Protein AF-A0A9W9J2I4-F1 (afdb_monomer)

Foldseek 3Di:
DVVVVVVVVVVVVVVVVVVVVVVVPPDDDDDDPCPVLVVVLVVLVVVLVVVLVVLVVVLVVLVVVLVVLVVCVVVVNDDPVSVVVSVVSVVSNVVSVVVNVVSVVVNVVSVVVVVD

pLDDT: mean 70.04, std 12.86, range [38.19, 87.38]

Solvent-accessible surface area (backbone atoms only — not comparable to full-atom values): 6600 Å² total; per-residue (Å²): 121,71,66,64,54,53,54,51,52,52,52,51,51,50,52,53,49,53,52,56,59,59,64,68,70,74,77,79,92,65,90,66,72,50,46,58,58,49,46,51,50,52,50,52,50,50,49,54,52,51,53,47,47,56,46,49,58,49,46,52,54,50,52,54,50,50,52,53,52,49,55,31,48,76,70,69,64,68,58,73,66,60,53,52,51,50,55,51,52,51,54,51,46,54,52,45,54,52,50,46,57,48,53,52,50,55,51,48,57,52,48,59,77,68,72,118

Sequence (116 aa):
MSMILGTLEVATCFVIWVVVCISSGAAVAIKNKLSQTKKRWIDDKKRLLAESRAIFDRETYLIEHLHRGQDQMIKGVFDADSLSLMNELEKDLDRHRFKIRQNCRELADLLDRHSD

Organism: NCBI:txid2972120

Radius of gyration: 19.21 Å; Cα contacts (8 Å, |Δi|>4): 22; chains: 1; bounding box: 45×16×58 Å

Mean predicted aligned error: 12.89 Å

Nearest PDB structures (foldseek):
  6dkm-assembly2_D  TM=9.320E-01  e=3.355E-01  synthetic construct
  4q4a-assembly1_A  TM=4.858E-01  e=4.374E+00  Thermotoga maritima MSB8
  6v9z-assembly1_B  TM=4.404E-01  e=4.102E+00  A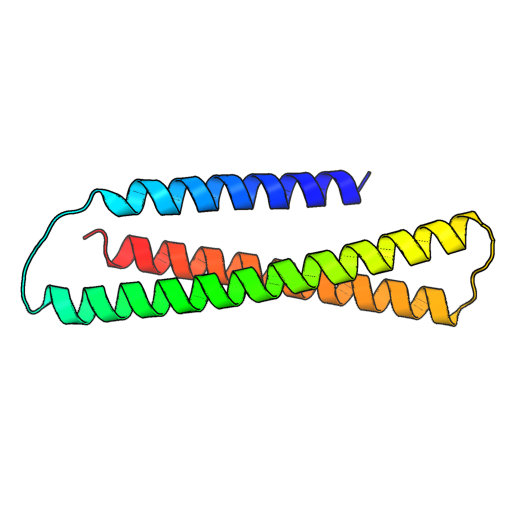cetivibrio thermocellus ATCC 27405
  8i21-assembly1_A  TM=4.425E-01  e=7.794E+00  Saccharomyces cerevisiae S288C

Secondary structure (DSSP, 8-state):
-HHHHHHHHHHHHHHHHHHHHHHTT------SHHHHHHHHHHHHHHHHHHHHHHHHHHHHHHHHHHHHHHHHHHTT---HHHHHHHHHHHHHHHHHHHHHHHHHHHHHHHHHTTT-

Structure (mmCIF, N/CA/C/O backbone):
data_AF-A0A9W9J2I4-F1
#
_entry.id   AF-A0A9W9J2I4-F1
#
loop_
_atom_site.group_PDB
_atom_site.id
_atom_site.type_symbol
_atom_site.label_atom_id
_atom_site.label_alt_id
_atom_site.label_comp_id
_atom_site.label_asym_id
_atom_site.label_entity_id
_atom_site.label_seq_id
_atom_site.pdbx_PDB_ins_code
_atom_site.Cartn_x
_atom_site.Cartn_y
_atom_site.Cartn_z
_atom_site.occupancy
_atom_site.B_iso_or_equiv
_atom_site.auth_seq_id
_atom_site.auth_comp_id
_atom_site.auth_asym_id
_atom_site.auth_atom_id
_atom_site.pdbx_PDB_model_num
ATOM 1 N N . MET A 1 1 ? 2.232 -6.217 22.149 1.00 38.19 1 MET A N 1
ATOM 2 C CA . MET A 1 1 ? 3.512 -6.551 21.475 1.00 38.19 1 MET A CA 1
ATOM 3 C C . MET A 1 1 ? 3.395 -6.694 19.952 1.00 38.19 1 MET A C 1
ATOM 5 O O . MET A 1 1 ? 4.384 -6.423 19.292 1.00 38.19 1 MET A O 1
ATOM 9 N N . SER A 1 2 ? 2.228 -7.026 19.377 1.00 47.41 2 SER A N 1
ATOM 10 C CA . SER A 1 2 ? 2.071 -7.215 17.916 1.00 47.41 2 SER A CA 1
ATOM 11 C C . SER A 1 2 ? 2.250 -5.933 17.067 1.00 47.41 2 SER A C 1
ATOM 13 O O . SER A 1 2 ? 2.888 -5.958 16.020 1.00 47.41 2 SER A O 1
ATOM 15 N N . MET A 1 3 ? 1.777 -4.772 17.541 1.00 43.16 3 MET A N 1
ATOM 16 C CA . MET A 1 3 ? 1.821 -3.517 16.760 1.00 43.16 3 MET A CA 1
ATOM 17 C C . MET A 1 3 ? 3.228 -2.917 16.591 1.00 43.16 3 MET A C 1
ATOM 19 O O . MET A 1 3 ? 3.500 -2.303 15.564 1.00 43.16 3 MET A O 1
ATOM 23 N N . ILE A 1 4 ? 4.131 -3.128 17.558 1.00 43.19 4 ILE A N 1
ATOM 24 C CA . ILE A 1 4 ? 5.517 -2.620 17.509 1.00 43.19 4 ILE A CA 1
ATOM 25 C C . ILE A 1 4 ? 6.330 -3.358 16.434 1.00 43.19 4 ILE A C 1
ATOM 27 O O . ILE A 1 4 ? 7.189 -2.764 15.789 1.00 43.19 4 ILE A O 1
ATOM 31 N N . LEU A 1 5 ? 6.031 -4.640 16.197 1.00 44.22 5 LEU A N 1
ATOM 32 C CA . LEU A 1 5 ? 6.632 -5.386 15.090 1.00 44.22 5 LEU A CA 1
ATOM 33 C C . LEU A 1 5 ? 6.181 -4.825 13.733 1.00 44.22 5 LEU A C 1
ATOM 35 O O . LEU A 1 5 ? 6.999 -4.669 12.832 1.00 44.22 5 LEU A O 1
ATOM 39 N N . GLY A 1 6 ? 4.898 -4.467 13.610 1.00 48.06 6 GLY A N 1
ATOM 40 C CA . GL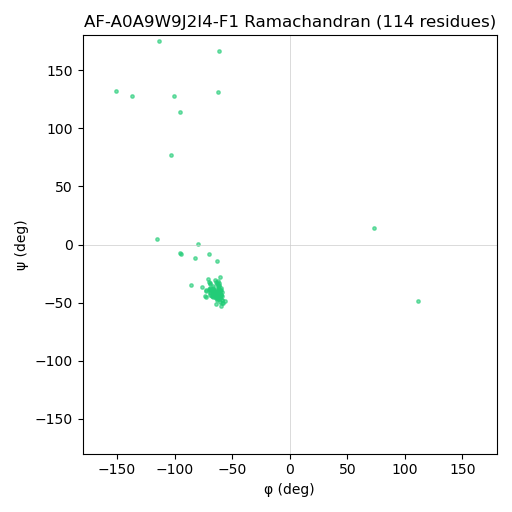Y A 1 6 ? 4.341 -3.910 12.376 1.00 48.06 6 GLY A CA 1
ATOM 41 C C . GLY A 1 6 ? 4.920 -2.542 12.007 1.00 48.06 6 GLY A C 1
ATOM 42 O O . GLY A 1 6 ? 5.201 -2.293 10.838 1.00 48.06 6 GLY A O 1
ATOM 43 N N . THR A 1 7 ? 5.157 -1.661 12.983 1.00 52.06 7 THR A N 1
ATOM 44 C CA . THR A 1 7 ? 5.817 -0.368 12.730 1.00 52.06 7 THR A CA 1
ATOM 45 C C . THR A 1 7 ? 7.295 -0.528 12.370 1.00 52.06 7 THR A C 1
ATOM 47 O O . THR A 1 7 ? 7.802 0.221 11.534 1.00 52.06 7 THR A O 1
ATOM 50 N N . LEU A 1 8 ? 7.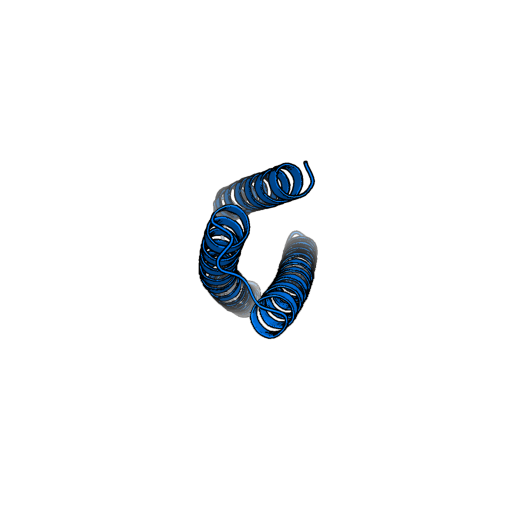978 -1.532 12.930 1.00 49.38 8 LEU A N 1
ATOM 51 C CA . LEU A 1 8 ? 9.370 -1.846 12.602 1.00 49.38 8 LEU A CA 1
ATOM 52 C C . LEU A 1 8 ? 9.524 -2.416 11.178 1.00 49.38 8 LEU A C 1
ATOM 54 O O . LEU A 1 8 ? 10.474 -2.064 10.475 1.00 49.38 8 LEU A O 1
ATOM 58 N N . GLU A 1 9 ? 8.577 -3.244 10.725 1.00 54.38 9 GLU A N 1
ATOM 59 C CA . GLU A 1 9 ? 8.521 -3.757 9.344 1.00 54.38 9 GLU A CA 1
ATOM 60 C C . GLU A 1 9 ? 8.268 -2.647 8.316 1.00 54.38 9 GLU A C 1
ATOM 62 O O . GLU A 1 9 ? 8.900 -2.613 7.258 1.00 54.38 9 GLU A O 1
ATOM 67 N N . VAL A 1 10 ? 7.377 -1.701 8.623 1.00 54.94 10 VAL A N 1
ATOM 68 C CA . VAL A 1 10 ? 7.109 -0.553 7.742 1.00 54.94 10 VAL A CA 1
ATOM 69 C C . VAL A 1 10 ? 8.335 0.357 7.655 1.00 54.94 10 VAL A C 1
ATOM 71 O O . VAL A 1 10 ? 8.720 0.765 6.559 1.00 54.94 10 VAL A O 1
ATOM 74 N N . ALA A 1 11 ? 9.006 0.615 8.782 1.00 56.22 11 ALA A N 1
ATOM 75 C CA . ALA A 1 11 ? 10.239 1.397 8.810 1.00 56.22 11 ALA A CA 1
ATOM 76 C C . ALA A 1 11 ? 11.368 0.730 8.007 1.00 56.22 11 ALA A C 1
ATOM 78 O O . ALA A 1 11 ? 12.071 1.398 7.249 1.00 56.22 11 ALA A O 1
ATOM 79 N N . THR A 1 12 ? 11.520 -0.592 8.108 1.00 59.62 12 THR A N 1
ATOM 80 C CA . THR A 1 12 ? 12.524 -1.334 7.327 1.00 59.62 12 THR A CA 1
ATOM 81 C C . THR A 1 12 ? 12.183 -1.376 5.839 1.00 59.62 12 THR A C 1
ATOM 83 O O . THR A 1 12 ? 13.072 -1.154 5.016 1.00 59.62 12 THR A O 1
ATOM 86 N N . CYS A 1 13 ? 10.910 -1.537 5.466 1.00 59.62 13 CYS A N 1
ATOM 87 C CA . CYS A 1 13 ? 10.477 -1.407 4.071 1.00 59.62 13 CYS A CA 1
ATOM 88 C C . CYS A 1 13 ? 10.739 0.000 3.515 1.00 59.62 13 CYS A C 1
ATOM 90 O O . CYS A 1 13 ? 11.181 0.132 2.375 1.00 59.62 13 CYS A O 1
ATOM 92 N N . PHE A 1 14 ? 10.529 1.047 4.317 1.00 58.88 14 PHE A N 1
ATOM 93 C CA . PHE A 1 14 ? 10.797 2.432 3.927 1.00 58.88 14 PHE A CA 1
ATOM 94 C C . PHE A 1 14 ? 12.295 2.698 3.714 1.00 58.88 14 PHE A C 1
ATOM 96 O O . PHE A 1 14 ? 12.685 3.348 2.746 1.00 58.88 14 PHE A O 1
ATOM 103 N N . VAL A 1 15 ? 13.161 2.142 4.565 1.00 62.84 15 VAL A N 1
ATOM 104 C CA . VAL A 1 15 ? 14.620 2.236 4.394 1.00 62.84 15 VAL A CA 1
ATOM 105 C C . VAL A 1 15 ? 15.073 1.509 3.125 1.00 62.84 15 VAL A C 1
ATOM 107 O O . VAL A 1 15 ? 15.832 2.072 2.338 1.00 62.84 15 VAL A O 1
ATOM 110 N N . ILE A 1 16 ? 14.556 0.302 2.870 1.00 61.56 16 ILE A N 1
ATOM 111 C CA . ILE A 1 16 ? 14.833 -0.443 1.631 1.00 61.56 16 ILE A CA 1
ATOM 112 C C . ILE A 1 16 ? 14.362 0.362 0.408 1.00 61.56 16 ILE A C 1
ATOM 114 O O . ILE A 1 16 ? 15.077 0.463 -0.588 1.00 61.56 16 ILE A O 1
ATOM 118 N N . TRP A 1 17 ? 13.206 1.019 0.504 1.00 61.72 17 TRP A N 1
ATOM 119 C CA . TRP A 1 17 ? 12.650 1.879 -0.540 1.00 61.72 17 TRP A CA 1
ATOM 120 C C . TRP A 1 17 ? 13.539 3.091 -0.860 1.00 61.72 17 TRP A C 1
ATOM 122 O O . TRP A 1 17 ? 13.798 3.373 -2.033 1.00 61.72 17 TRP A O 1
ATOM 132 N N . VAL A 1 18 ? 14.074 3.769 0.160 1.00 59.88 18 VAL A N 1
ATOM 133 C CA . VAL A 1 18 ? 15.016 4.891 -0.009 1.00 59.88 18 VAL A CA 1
ATOM 134 C C . VAL A 1 18 ? 16.319 4.419 -0.664 1.00 59.88 18 VAL A C 1
ATOM 136 O O . VAL A 1 18 ? 16.801 5.051 -1.606 1.00 59.88 18 VAL A O 1
ATOM 139 N N . VAL A 1 19 ? 16.858 3.277 -0.231 1.00 62.44 19 VAL A N 1
ATOM 140 C CA . VAL A 1 19 ? 18.103 2.708 -0.776 1.00 62.44 19 VAL A CA 1
ATOM 141 C C . VAL A 1 19 ? 17.949 2.311 -2.250 1.00 62.44 19 VAL A C 1
ATOM 143 O O . VAL A 1 19 ? 18.824 2.618 -3.065 1.00 62.44 19 VAL A O 1
ATOM 146 N N . VAL A 1 20 ? 16.820 1.708 -2.634 1.00 57.97 20 VAL A N 1
ATOM 147 C CA . VAL A 1 20 ? 16.507 1.364 -4.036 1.00 57.97 20 VAL A CA 1
ATOM 148 C C . VAL A 1 20 ? 16.312 2.620 -4.898 1.00 57.97 20 VAL A C 1
ATOM 150 O O . VAL A 1 20 ? 16.720 2.663 -6.061 1.00 57.97 20 VAL A O 1
ATOM 153 N N . CYS A 1 21 ? 15.733 3.687 -4.339 1.00 55.81 21 CYS A N 1
ATOM 154 C CA . CYS A 1 21 ? 15.578 4.955 -5.054 1.00 55.81 21 CYS A CA 1
ATOM 155 C C . CYS A 1 21 ? 16.921 5.638 -5.353 1.00 55.81 21 CYS A C 1
ATOM 157 O O . CYS A 1 21 ? 17.094 6.154 -6.459 1.00 55.81 21 CYS A O 1
ATOM 159 N N . ILE A 1 22 ? 17.860 5.619 -4.401 1.00 54.50 22 ILE A N 1
ATOM 160 C CA . ILE A 1 22 ? 19.171 6.279 -4.523 1.00 54.50 22 ILE A CA 1
ATOM 161 C C . ILE A 1 22 ? 20.101 5.508 -5.473 1.00 54.50 22 ILE A C 1
ATOM 163 O O . ILE A 1 22 ? 20.728 6.107 -6.346 1.00 54.50 22 ILE A O 1
ATOM 167 N N . SER A 1 23 ? 20.156 4.180 -5.358 1.00 54.97 23 SER A N 1
ATOM 168 C CA . SER A 1 23 ? 21.027 3.326 -6.188 1.00 54.97 23 SER A CA 1
ATOM 169 C C . SER A 1 23 ? 20.656 3.344 -7.680 1.00 54.97 23 SER A 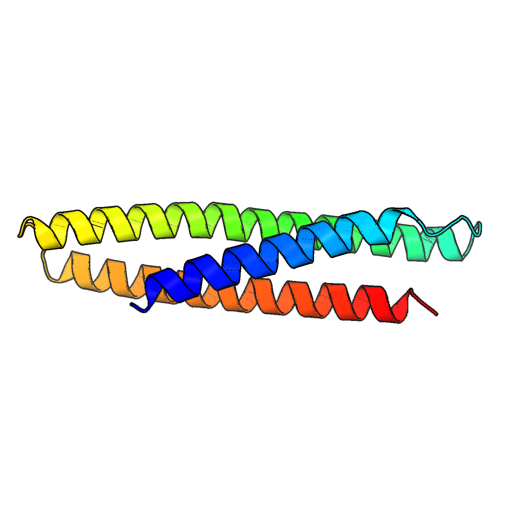C 1
ATOM 171 O O . SER A 1 23 ? 21.526 3.297 -8.548 1.00 54.97 23 SER A O 1
ATOM 173 N N . SER A 1 24 ? 19.373 3.531 -7.999 1.00 52.84 24 SER A N 1
ATOM 174 C CA . SER A 1 24 ? 18.850 3.623 -9.369 1.00 52.84 24 SER A CA 1
ATOM 175 C C . SER A 1 24 ? 19.239 4.914 -10.125 1.00 52.84 24 SER A C 1
ATOM 177 O O . SER A 1 24 ? 18.956 5.010 -11.322 1.00 52.84 24 SER A O 1
ATOM 179 N N . GLY A 1 25 ? 19.856 5.907 -9.471 1.00 48.56 25 GLY A N 1
ATOM 180 C CA . GLY A 1 25 ? 20.265 7.177 -10.090 1.00 48.56 25 GLY A CA 1
ATOM 181 C C . GLY A 1 25 ? 21.597 7.139 -10.854 1.00 48.56 25 GLY A C 1
ATOM 182 O O . GLY A 1 25 ? 21.893 8.081 -11.586 1.00 48.56 25 GLY A O 1
ATOM 183 N N . ALA A 1 26 ? 22.393 6.073 -10.715 1.00 46.16 26 ALA A N 1
ATOM 184 C CA . ALA A 1 26 ? 23.771 6.029 -11.219 1.00 46.16 26 ALA A CA 1
ATOM 185 C C . ALA A 1 26 ? 23.951 5.407 -12.624 1.00 46.16 26 ALA A C 1
ATOM 187 O O . ALA A 1 26 ? 25.041 5.495 -13.187 1.00 46.16 26 ALA A O 1
ATOM 188 N N . ALA A 1 27 ? 22.923 4.801 -13.229 1.00 46.50 27 ALA A N 1
ATOM 189 C CA . ALA A 1 27 ? 23.095 4.049 -14.477 1.00 46.50 27 ALA A CA 1
ATOM 190 C C . ALA A 1 27 ? 22.776 4.866 -15.752 1.00 46.50 27 ALA A C 1
ATOM 192 O O . ALA A 1 27 ? 21.648 5.284 -16.039 1.00 46.50 27 ALA A O 1
ATOM 193 N N . VAL A 1 28 ? 23.860 5.065 -16.498 1.00 48.31 28 VAL A N 1
ATOM 194 C CA . VAL A 1 28 ? 24.143 5.907 -17.665 1.00 48.31 28 VAL A CA 1
ATOM 195 C C . VAL A 1 28 ? 23.313 5.604 -18.930 1.00 48.31 28 VAL A C 1
ATOM 197 O O . VAL A 1 28 ? 22.578 4.630 -19.055 1.00 48.31 28 VAL A O 1
ATOM 200 N N . ALA A 1 29 ? 23.398 6.551 -19.865 1.00 48.28 29 ALA A N 1
ATOM 201 C CA . ALA A 1 29 ? 22.767 6.643 -21.172 1.00 48.28 29 ALA A CA 1
ATOM 202 C C . ALA A 1 29 ? 23.144 5.543 -22.187 1.00 48.28 29 ALA A C 1
ATOM 204 O O . ALA A 1 29 ? 24.314 5.377 -22.508 1.00 48.28 29 ALA A O 1
ATOM 205 N N . ILE A 1 30 ? 22.134 4.940 -22.831 1.00 48.62 30 ILE A N 1
ATOM 206 C CA . ILE A 1 30 ? 22.226 4.335 -24.175 1.00 48.62 30 ILE A CA 1
ATOM 207 C C . ILE A 1 30 ? 20.954 4.755 -24.938 1.00 48.62 30 ILE A C 1
ATOM 209 O O . ILE A 1 30 ? 19.852 4.695 -24.398 1.00 48.62 30 ILE A O 1
ATOM 213 N N . LYS A 1 31 ? 21.085 5.321 -26.145 1.00 50.09 31 LYS A N 1
ATOM 214 C CA . LYS A 1 31 ? 20.030 6.103 -26.827 1.00 50.09 31 LYS A CA 1
ATOM 215 C C . LYS A 1 31 ? 19.285 5.279 -27.895 1.00 50.09 31 LYS A C 1
ATOM 217 O O . LYS A 1 31 ? 19.898 4.737 -28.803 1.00 50.09 31 LYS A O 1
ATOM 222 N N . ASN A 1 32 ? 17.951 5.281 -27.796 1.00 52.00 32 ASN A N 1
ATOM 223 C CA . ASN A 1 32 ? 16.917 5.080 -28.837 1.00 52.00 32 ASN A CA 1
ATOM 224 C C . ASN A 1 32 ? 16.049 3.806 -28.809 1.00 52.00 32 ASN A C 1
ATOM 226 O O . ASN A 1 32 ? 14.835 3.966 -28.831 1.00 52.00 32 ASN A O 1
ATOM 230 N N . LYS A 1 33 ? 16.567 2.576 -28.672 1.00 47.81 33 LYS A N 1
ATOM 231 C CA . LYS A 1 33 ? 15.700 1.413 -28.319 1.00 47.81 33 LYS A CA 1
ATOM 232 C C . LYS A 1 33 ? 15.521 1.284 -26.808 1.00 47.81 33 LYS A C 1
ATOM 234 O O . LYS A 1 33 ? 14.428 1.014 -26.320 1.00 47.81 33 LYS A O 1
ATOM 239 N N . LEU A 1 34 ? 16.580 1.625 -26.075 1.00 55.34 34 LEU A N 1
ATOM 240 C CA . LEU A 1 34 ? 16.546 1.795 -24.630 1.00 55.34 34 LEU A CA 1
ATOM 241 C C . LEU A 1 34 ? 15.572 2.906 -24.212 1.00 55.34 34 LEU A C 1
ATOM 243 O O . LEU A 1 34 ? 15.039 2.840 -23.121 1.00 55.34 34 LEU A O 1
ATOM 247 N N . SER A 1 35 ? 15.314 3.932 -25.038 1.00 62.16 35 SER A N 1
ATOM 248 C CA . SER A 1 35 ? 14.532 5.098 -24.596 1.00 62.16 35 SER A CA 1
ATOM 249 C C . SER A 1 35 ? 13.052 4.781 -24.374 1.00 62.16 35 SER A C 1
ATOM 251 O O . SER A 1 35 ? 12.490 5.276 -23.404 1.00 62.16 35 SER A O 1
ATOM 253 N N . GLN A 1 36 ? 12.424 3.945 -25.211 1.00 67.94 36 GLN A N 1
ATOM 254 C CA . GLN A 1 36 ? 11.026 3.541 -25.019 1.00 67.94 36 GLN A CA 1
ATOM 255 C C . GLN A 1 36 ? 10.876 2.562 -23.856 1.00 67.94 36 GLN A C 1
ATOM 257 O O . GLN A 1 36 ? 10.014 2.769 -23.006 1.00 67.94 36 GLN A O 1
ATOM 262 N N . THR A 1 37 ? 11.743 1.551 -23.770 1.00 67.00 37 THR A N 1
ATOM 263 C CA . THR A 1 37 ? 11.739 0.591 -22.656 1.00 67.00 37 THR A CA 1
ATOM 264 C C . THR A 1 37 ? 12.071 1.278 -21.329 1.00 67.00 37 THR A C 1
A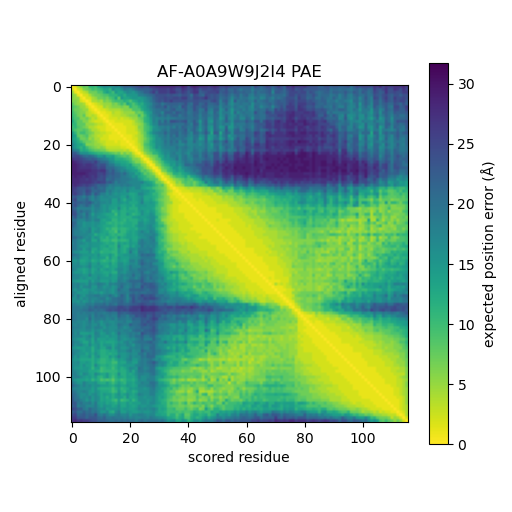TOM 266 O O . THR A 1 37 ? 11.368 1.077 -20.346 1.00 67.00 37 THR A O 1
ATOM 269 N N . LYS A 1 38 ? 13.051 2.191 -21.311 1.00 70.94 38 LYS A N 1
ATOM 270 C CA . LYS A 1 38 ? 13.395 3.023 -20.147 1.00 70.94 38 LYS A CA 1
ATOM 271 C C . LYS A 1 38 ? 12.277 3.993 -19.787 1.00 70.94 38 LYS A C 1
ATOM 273 O O . LYS A 1 38 ? 12.017 4.189 -18.608 1.00 70.94 38 LYS A O 1
ATOM 278 N N . LYS A 1 39 ? 11.602 4.598 -20.771 1.00 80.69 39 LYS A N 1
ATOM 279 C CA . LYS A 1 39 ? 10.444 5.464 -20.513 1.00 80.69 39 LYS A CA 1
ATOM 280 C C . LYS A 1 39 ? 9.309 4.666 -19.877 1.00 80.69 39 LYS A C 1
ATOM 282 O O . LYS A 1 39 ? 8.811 5.079 -18.840 1.00 80.69 39 LYS A O 1
ATOM 287 N N . ARG A 1 40 ? 8.975 3.500 -20.438 1.00 80.00 40 ARG A N 1
ATOM 288 C CA . ARG A 1 40 ? 7.967 2.594 -19.878 1.00 80.00 40 ARG A CA 1
ATOM 289 C C . ARG A 1 40 ? 8.331 2.157 -18.460 1.00 80.00 40 ARG A C 1
ATOM 291 O O . ARG A 1 40 ? 7.488 2.243 -17.582 1.00 80.00 40 ARG A O 1
ATOM 298 N N . TRP A 1 41 ? 9.590 1.800 -18.217 1.00 77.56 41 TRP A N 1
ATOM 299 C CA . TRP A 1 41 ? 10.085 1.480 -16.879 1.00 77.56 41 TRP A CA 1
ATOM 300 C C . TRP A 1 41 ? 9.953 2.656 -15.900 1.00 77.56 41 TRP A C 1
ATOM 302 O O . TRP A 1 41 ? 9.484 2.469 -14.782 1.00 77.56 41 TRP A O 1
ATOM 312 N N . ILE A 1 42 ? 10.310 3.880 -16.308 1.00 82.19 42 ILE A N 1
ATOM 313 C CA . ILE A 1 42 ? 10.133 5.083 -15.477 1.00 82.19 42 ILE A CA 1
ATOM 314 C C . ILE A 1 42 ? 8.650 5.325 -15.179 1.00 82.19 42 ILE A C 1
ATOM 316 O O . ILE A 1 42 ? 8.314 5.681 -14.050 1.00 82.19 42 ILE A O 1
ATOM 320 N N . ASP A 1 43 ? 7.773 5.152 -16.165 1.00 85.50 43 ASP A N 1
ATOM 321 C CA . ASP A 1 43 ? 6.335 5.373 -16.015 1.00 85.50 43 ASP A CA 1
ATOM 322 C C . ASP A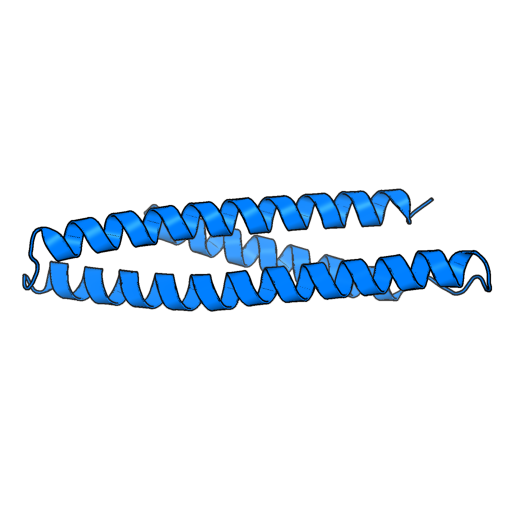 1 43 ? 5.696 4.302 -15.110 1.00 85.50 43 ASP A C 1
ATOM 324 O O . ASP A 1 43 ? 4.953 4.650 -14.191 1.00 85.50 43 ASP A O 1
ATOM 328 N N . ASP A 1 44 ? 6.057 3.025 -15.277 1.00 79.25 44 ASP A N 1
ATOM 329 C CA . ASP A 1 44 ? 5.625 1.924 -14.406 1.00 79.25 44 ASP A CA 1
ATOM 330 C C . ASP A 1 44 ? 6.161 2.102 -12.977 1.00 79.25 44 ASP A C 1
ATOM 332 O O . ASP A 1 44 ? 5.406 1.967 -12.013 1.00 79.25 44 ASP A O 1
ATOM 336 N N . LYS A 1 45 ? 7.428 2.516 -12.819 1.00 76.56 45 LYS A N 1
ATOM 337 C CA . LYS A 1 45 ? 8.009 2.879 -11.518 1.00 76.56 45 LYS A CA 1
ATOM 338 C C . LYS A 1 45 ? 7.220 4.016 -10.873 1.00 76.56 45 LYS A C 1
ATOM 340 O O . LYS A 1 45 ? 6.822 3.897 -9.721 1.00 76.56 45 LYS A O 1
ATOM 345 N N . LYS A 1 46 ? 6.953 5.109 -11.593 1.00 81.38 46 LYS A N 1
ATOM 346 C CA . LYS A 1 46 ? 6.162 6.238 -11.071 1.00 81.38 46 LYS A CA 1
ATOM 347 C C . LYS A 1 46 ? 4.759 5.807 -10.654 1.00 81.38 46 LYS A C 1
ATOM 349 O O . LYS A 1 46 ? 4.312 6.223 -9.588 1.00 81.38 46 LYS A O 1
ATOM 354 N N . ARG A 1 47 ? 4.091 4.974 -11.459 1.00 87.38 47 ARG A N 1
ATOM 355 C CA . ARG A 1 47 ? 2.763 4.436 -11.141 1.00 87.38 47 ARG A CA 1
ATOM 356 C C . ARG A 1 47 ? 2.801 3.629 -9.846 1.00 87.38 47 ARG A C 1
ATOM 358 O O . ARG A 1 47 ? 2.055 3.942 -8.928 1.00 87.38 47 ARG A O 1
ATOM 365 N N . LEU A 1 48 ? 3.714 2.664 -9.742 1.00 74.94 48 LEU A N 1
ATOM 366 C CA . LEU A 1 48 ? 3.853 1.817 -8.555 1.00 74.94 48 LEU A CA 1
ATOM 367 C C . LEU A 1 48 ? 4.230 2.629 -7.308 1.00 74.94 48 LEU A C 1
ATOM 369 O O . LEU A 1 48 ? 3.733 2.347 -6.222 1.00 74.94 48 LEU A O 1
ATOM 373 N N . LEU A 1 49 ? 5.051 3.677 -7.446 1.00 76.75 49 LEU A N 1
ATOM 374 C CA . LEU A 1 49 ? 5.358 4.590 -6.340 1.00 76.75 49 LEU A CA 1
ATOM 375 C C . LEU A 1 49 ? 4.132 5.400 -5.903 1.00 76.75 49 LEU A C 1
ATOM 377 O O . LEU A 1 49 ? 3.916 5.567 -4.705 1.00 76.75 49 LEU A O 1
ATOM 381 N N . ALA A 1 50 ? 3.329 5.890 -6.849 1.00 81.31 50 ALA A N 1
ATOM 382 C CA . ALA A 1 50 ? 2.102 6.620 -6.546 1.00 81.31 50 ALA A CA 1
ATOM 383 C C . ALA A 1 50 ? 1.051 5.718 -5.881 1.00 81.31 50 ALA A C 1
ATOM 385 O O . ALA A 1 50 ? 0.453 6.118 -4.885 1.00 81.31 50 ALA A O 1
ATOM 386 N N . GLU A 1 51 ? 0.874 4.492 -6.382 1.00 79.81 51 GLU A N 1
ATOM 387 C CA . GLU A 1 51 ? -0.006 3.486 -5.781 1.00 79.81 51 GLU A CA 1
ATOM 388 C C . GLU A 1 51 ? 0.437 3.145 -4.355 1.00 79.81 51 GLU A C 1
ATOM 390 O O . GLU A 1 51 ? -0.368 3.217 -3.430 1.00 79.81 51 GLU A O 1
ATOM 395 N N . SER A 1 52 ? 1.723 2.847 -4.150 1.00 72.81 52 SER A N 1
ATOM 396 C CA . SER A 1 52 ? 2.254 2.543 -2.819 1.00 72.81 52 SER A CA 1
ATOM 397 C C . SER A 1 52 ? 2.102 3.724 -1.861 1.00 72.81 52 SER A C 1
ATOM 399 O O . SER A 1 52 ? 1.712 3.526 -0.715 1.00 72.81 52 SER A O 1
ATOM 401 N N . ARG A 1 53 ? 2.336 4.961 -2.321 1.00 80.56 53 ARG A N 1
ATOM 402 C CA . ARG A 1 53 ? 2.119 6.162 -1.502 1.00 80.56 53 ARG A CA 1
ATOM 403 C C . ARG A 1 53 ? 0.657 6.319 -1.091 1.00 80.56 53 ARG A C 1
ATOM 405 O O . ARG A 1 53 ? 0.391 6.541 0.082 1.00 80.56 53 ARG A O 1
ATOM 412 N N . ALA A 1 54 ? -0.278 6.152 -2.024 1.00 81.56 54 ALA A N 1
ATOM 413 C CA . ALA A 1 54 ? -1.703 6.227 -1.716 1.00 81.56 54 ALA A CA 1
ATOM 414 C C . ALA A 1 54 ? -2.129 5.155 -0.698 1.00 81.56 54 ALA A C 1
ATOM 416 O O . ALA A 1 54 ? -2.973 5.420 0.157 1.00 81.56 54 ALA A O 1
ATOM 417 N N . ILE A 1 55 ? -1.530 3.959 -0.759 1.00 77.19 55 ILE A N 1
ATOM 418 C CA . ILE A 1 55 ? -1.766 2.906 0.235 1.00 77.19 55 ILE A CA 1
ATOM 419 C C . ILE A 1 55 ? -1.202 3.317 1.603 1.00 77.19 55 ILE A C 1
ATOM 421 O O . ILE A 1 55 ? -1.914 3.182 2.593 1.00 77.19 55 ILE A O 1
ATOM 425 N N . PHE A 1 56 ? 0.009 3.879 1.673 1.00 75.38 56 PHE A N 1
ATOM 426 C CA . PHE A 1 56 ? 0.593 4.360 2.935 1.00 75.38 56 PHE A CA 1
ATOM 427 C C . PHE A 1 56 ? -0.205 5.499 3.577 1.00 75.38 56 PHE A C 1
ATOM 429 O O . PHE A 1 56 ? -0.431 5.488 4.788 1.00 75.38 56 PHE A O 1
ATOM 436 N N . ASP A 1 57 ? -0.665 6.463 2.780 1.00 80.69 57 ASP A N 1
ATOM 437 C CA . ASP A 1 57 ? -1.506 7.558 3.273 1.00 80.69 57 ASP A CA 1
ATOM 438 C C . ASP A 1 57 ? -2.805 6.991 3.884 1.00 80.69 57 ASP A C 1
ATOM 440 O O . ASP A 1 57 ? -3.258 7.422 4.948 1.00 80.69 57 ASP A O 1
ATOM 444 N N . ARG A 1 58 ? -3.368 5.948 3.259 1.00 78.12 58 ARG A N 1
ATOM 445 C CA . ARG A 1 58 ? -4.570 5.259 3.743 1.00 78.12 58 ARG A CA 1
ATOM 446 C C . ARG A 1 58 ? -4.304 4.402 4.982 1.00 78.12 58 ARG A C 1
ATOM 448 O O . ARG A 1 58 ? -5.118 4.422 5.898 1.00 78.12 58 ARG A O 1
ATOM 455 N N . GLU A 1 59 ? -3.179 3.690 5.052 1.00 76.00 59 GLU A N 1
ATOM 456 C CA . GLU A 1 59 ? -2.759 2.964 6.260 1.00 76.00 59 GLU A CA 1
ATOM 457 C C . GLU A 1 59 ? -2.569 3.911 7.444 1.00 76.00 59 GLU A C 1
ATOM 459 O O . GLU A 1 59 ? -3.027 3.603 8.539 1.00 76.00 59 GLU A O 1
ATOM 464 N N . THR A 1 60 ? -1.966 5.081 7.225 1.00 80.31 60 THR A N 1
ATOM 465 C CA . THR A 1 60 ? -1.765 6.089 8.278 1.00 80.31 60 THR A CA 1
ATOM 466 C C . THR A 1 60 ? -3.103 6.516 8.881 1.00 80.31 60 THR A C 1
ATOM 468 O O . THR A 1 60 ? -3.276 6.479 10.099 1.00 80.31 60 THR A O 1
ATOM 471 N N . TYR A 1 61 ? -4.086 6.820 8.029 1.00 80.56 61 TYR 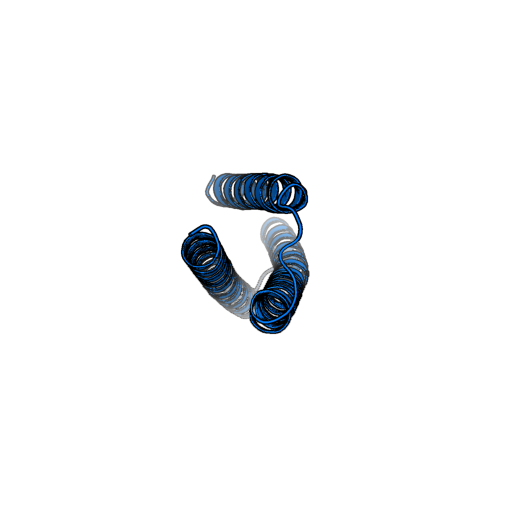A N 1
ATOM 472 C CA . TYR A 1 61 ? -5.442 7.153 8.466 1.00 80.56 61 TYR A CA 1
ATOM 473 C C . TYR A 1 61 ? -6.112 6.013 9.257 1.00 80.56 61 TYR A C 1
ATOM 475 O O . TYR A 1 61 ? -6.720 6.255 10.302 1.00 80.56 61 TYR A O 1
ATOM 483 N N . LEU A 1 62 ? -5.978 4.764 8.795 1.00 74.94 62 LEU A N 1
ATOM 484 C CA . LEU A 1 62 ? -6.547 3.591 9.471 1.00 74.94 62 LEU A CA 1
ATOM 485 C C . LEU A 1 62 ? -5.892 3.343 10.840 1.00 74.94 62 LEU A C 1
ATOM 487 O O . LEU A 1 62 ? -6.595 3.061 11.810 1.00 74.94 62 LEU A O 1
ATOM 491 N N . ILE A 1 63 ? -4.569 3.501 10.945 1.00 77.44 63 ILE A N 1
ATOM 492 C CA . ILE A 1 63 ? -3.822 3.367 12.206 1.00 77.44 63 ILE A CA 1
ATOM 493 C C . ILE A 1 63 ? -4.272 4.429 13.215 1.00 77.44 63 ILE A C 1
ATOM 495 O O . ILE A 1 63 ? -4.510 4.108 14.379 1.00 77.44 63 ILE A O 1
ATOM 499 N N . GLU A 1 64 ? -4.435 5.683 12.788 1.00 82.38 64 GLU A N 1
ATOM 500 C CA . GLU A 1 64 ? -4.943 6.747 13.661 1.00 82.38 64 GLU A CA 1
ATOM 501 C C . GLU A 1 64 ? -6.364 6.469 14.165 1.00 82.38 64 GLU A C 1
ATOM 503 O O . GLU A 1 64 ? -6.692 6.798 15.308 1.00 82.38 64 GLU A O 1
ATOM 508 N N . HIS A 1 65 ? -7.219 5.886 13.322 1.00 78.25 65 HIS A N 1
ATOM 509 C CA . HIS A 1 65 ? -8.572 5.495 13.712 1.00 78.25 65 HIS A CA 1
ATOM 510 C C . HIS A 1 65 ? -8.572 4.326 14.701 1.00 78.25 65 HIS A C 1
ATOM 512 O O . HIS A 1 65 ? -9.304 4.374 15.690 1.00 78.25 65 HIS A O 1
ATOM 518 N N . LEU A 1 66 ? -7.720 3.320 14.488 1.00 79.62 66 LEU A N 1
ATOM 519 C CA . LEU A 1 66 ? -7.554 2.200 15.415 1.00 79.62 66 LEU A CA 1
ATOM 520 C C . LEU A 1 66 ? -7.030 2.662 16.777 1.00 79.62 66 LEU A C 1
ATOM 522 O O . LEU A 1 66 ? -7.596 2.272 17.794 1.00 79.62 66 LEU A O 1
ATOM 526 N N . HIS A 1 67 ? -6.019 3.537 16.816 1.00 79.56 67 HIS A N 1
ATOM 527 C CA . HIS A 1 67 ? -5.534 4.107 18.078 1.00 79.56 67 HIS A CA 1
ATOM 528 C C . HIS A 1 67 ? -6.629 4.886 18.813 1.00 79.56 67 HIS A C 1
ATOM 530 O O . HIS A 1 67 ? -6.798 4.716 20.018 1.00 79.56 67 HIS A O 1
ATOM 536 N N . ARG A 1 68 ? -7.428 5.690 18.097 1.00 81.94 68 ARG A N 1
ATOM 537 C CA . ARG A 1 68 ? -8.556 6.413 18.703 1.00 81.94 68 ARG A CA 1
ATOM 538 C C . ARG A 1 68 ? -9.623 5.474 19.270 1.00 81.94 68 ARG A C 1
ATOM 540 O O . ARG A 1 68 ? -10.097 5.715 20.378 1.00 81.94 68 ARG A O 1
ATOM 547 N N . GLY A 1 69 ? -9.985 4.414 18.546 1.00 79.06 69 GLY A N 1
ATOM 548 C CA . GLY A 1 69 ? -10.918 3.397 19.043 1.00 79.06 69 GLY A CA 1
ATOM 549 C C . GLY A 1 69 ? -10.368 2.662 20.269 1.00 79.06 69 GLY A C 1
ATOM 550 O O . GLY A 1 69 ? -11.070 2.471 21.259 1.00 79.06 69 GLY A O 1
ATOM 551 N N . GLN A 1 70 ? -9.076 2.341 20.262 1.00 79.00 70 GLN A N 1
ATOM 552 C CA . GLN A 1 70 ? -8.406 1.683 21.380 1.00 79.00 70 GLN A CA 1
ATOM 553 C C . GLN A 1 70 ? -8.354 2.572 22.637 1.00 79.00 70 GLN A C 1
ATOM 555 O O . GLN A 1 70 ? -8.624 2.097 23.740 1.00 79.00 70 GLN A O 1
ATOM 560 N N . ASP A 1 71 ? -8.107 3.874 22.486 1.00 82.69 71 ASP A N 1
ATOM 561 C CA . ASP A 1 71 ? -8.176 4.838 23.592 1.00 82.69 71 ASP A CA 1
ATOM 562 C C . ASP A 1 71 ? -9.590 4.946 24.186 1.00 82.69 71 ASP A C 1
ATOM 564 O O . ASP A 1 71 ? -9.749 5.163 25.390 1.00 82.69 71 ASP A O 1
ATOM 568 N N . GLN A 1 72 ? -10.629 4.798 23.359 1.00 80.62 72 GLN A N 1
ATOM 569 C CA . GLN A 1 72 ? -12.026 4.780 23.807 1.00 80.62 72 GLN A CA 1
ATOM 570 C C . GLN A 1 72 ? -12.375 3.479 24.544 1.00 80.62 72 GLN A C 1
ATOM 572 O O . GLN A 1 72 ? -13.020 3.545 25.594 1.00 80.62 72 GLN A O 1
ATOM 577 N N . MET A 1 73 ? -11.866 2.328 24.079 1.00 77.19 73 MET A N 1
ATOM 578 C CA . MET A 1 73 ? -11.957 1.053 24.809 1.00 77.19 73 MET A CA 1
ATOM 579 C C . MET A 1 73 ? -11.349 1.165 26.206 1.00 77.19 73 MET A C 1
ATOM 581 O O . MET A 1 73 ? -11.983 0.783 27.188 1.00 77.19 73 MET A O 1
ATOM 585 N N . ILE A 1 74 ? -10.138 1.722 26.313 1.00 79.06 74 ILE A N 1
ATOM 586 C CA . ILE A 1 74 ? -9.440 1.889 27.599 1.00 79.06 74 ILE A CA 1
ATOM 587 C C . ILE A 1 74 ? -10.241 2.792 28.548 1.00 79.06 74 ILE A C 1
ATOM 589 O O . ILE A 1 74 ? -10.243 2.575 29.758 1.00 79.06 74 ILE A O 1
ATOM 593 N N . LYS A 1 75 ? -10.966 3.779 28.009 1.00 83.75 75 LYS A N 1
ATOM 594 C CA . LYS A 1 75 ? -11.846 4.679 28.773 1.00 83.75 75 LYS A CA 1
ATOM 595 C C . LYS A 1 75 ? -13.212 4.069 29.117 1.00 83.75 75 LYS A C 1
ATOM 597 O O . LYS A 1 75 ? -14.017 4.743 29.754 1.00 83.75 75 LYS A O 1
ATOM 602 N N . GLY A 1 76 ? -13.482 2.823 28.719 1.00 74.94 76 GLY A N 1
ATOM 603 C CA . GLY A 1 76 ? -14.736 2.120 29.005 1.00 74.94 76 GLY A CA 1
ATOM 604 C C . GLY A 1 76 ? -15.942 2.619 28.202 1.00 74.94 76 GLY A C 1
ATOM 605 O O . GLY A 1 76 ? -17.075 2.295 28.547 1.00 74.94 76 GLY A O 1
ATOM 606 N N . VAL A 1 77 ? -15.718 3.404 27.143 1.00 70.00 77 VAL A N 1
ATOM 607 C CA . VAL A 1 77 ? -16.763 3.909 26.240 1.00 70.00 77 VAL A CA 1
ATOM 608 C C . VAL A 1 77 ? -16.707 3.071 24.967 1.00 70.00 77 VAL A C 1
ATOM 610 O O . VAL A 1 77 ? -16.098 3.485 23.984 1.00 70.00 77 VAL A O 1
ATOM 613 N N . PHE A 1 78 ? -17.238 1.847 25.007 1.00 72.44 78 PHE A N 1
ATOM 614 C CA . PHE A 1 78 ? -17.145 0.934 23.866 1.00 72.44 78 PHE A CA 1
ATOM 615 C C . PHE A 1 78 ? -18.320 -0.043 23.786 1.00 72.44 78 PHE A C 1
ATOM 617 O O . PHE A 1 78 ? -18.671 -0.674 24.782 1.00 72.44 78 PHE A O 1
ATOM 624 N N . ASP A 1 79 ? -18.907 -0.177 22.596 1.00 79.38 79 ASP A N 1
ATOM 625 C CA . ASP A 1 79 ? -19.997 -1.107 22.291 1.00 79.38 79 ASP A CA 1
ATOM 626 C C . ASP A 1 79 ? -19.559 -2.207 21.302 1.00 79.38 79 ASP A C 1
ATOM 628 O O . ASP A 1 79 ? -18.424 -2.238 20.815 1.00 79.38 79 ASP A O 1
ATOM 632 N N . ALA A 1 80 ? -20.455 -3.165 21.048 1.00 79.19 80 ALA A N 1
ATOM 633 C CA . ALA A 1 80 ? -20.188 -4.297 20.160 1.00 79.19 80 ALA A CA 1
ATOM 634 C C . ALA A 1 80 ? -19.956 -3.866 18.698 1.00 79.19 80 ALA A C 1
ATOM 636 O O . ALA A 1 80 ? -19.134 -4.470 18.003 1.00 79.19 80 ALA A O 1
ATOM 637 N N . ASP A 1 81 ? -20.620 -2.797 18.255 1.00 80.44 81 ASP A N 1
ATOM 638 C CA . ASP A 1 81 ? -20.505 -2.265 16.894 1.00 80.44 81 ASP A CA 1
ATOM 639 C C . ASP A 1 81 ? -19.122 -1.645 16.659 1.00 80.44 81 ASP A C 1
ATO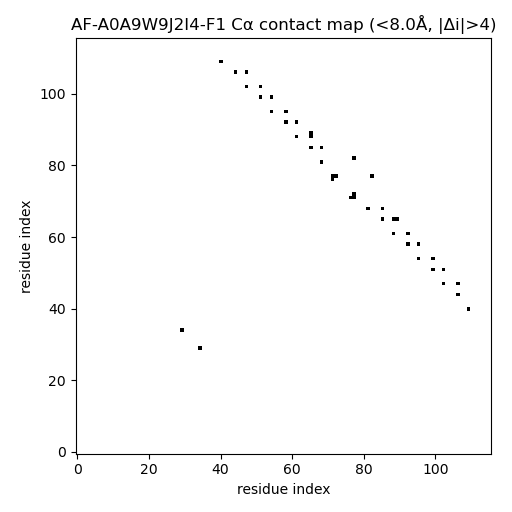M 641 O O . ASP A 1 81 ? -18.476 -1.899 15.638 1.00 80.44 81 ASP A O 1
ATOM 645 N N . SER A 1 82 ? -18.603 -0.922 17.653 1.00 76.50 82 SER A N 1
ATOM 646 C CA . SER A 1 82 ? -17.254 -0.349 17.629 1.00 76.50 82 SER A CA 1
ATOM 647 C C . SER A 1 82 ? -16.168 -1.434 17.545 1.00 76.50 82 SER A C 1
ATOM 649 O O . SER A 1 82 ? -15.124 -1.236 16.917 1.00 76.50 82 SER A O 1
ATOM 651 N N . LEU A 1 83 ? -16.418 -2.616 18.121 1.00 78.06 83 LEU A N 1
ATOM 652 C CA . LEU A 1 83 ? -15.486 -3.751 18.101 1.00 78.06 83 LEU A CA 1
ATOM 653 C C . LEU A 1 83 ? -15.479 -4.452 16.740 1.00 78.06 83 LEU A C 1
ATOM 655 O O . LEU A 1 83 ? -14.417 -4.841 16.248 1.00 78.06 83 LEU A O 1
ATOM 659 N N . SER A 1 84 ? -16.648 -4.545 16.101 1.00 82.94 84 SER A N 1
ATOM 660 C CA . SER A 1 84 ? -16.768 -5.015 14.720 1.00 82.94 84 SER A CA 1
ATOM 661 C C . SER A 1 84 ? -16.020 -4.093 13.752 1.00 82.94 84 SER A C 1
ATOM 663 O O . SER A 1 84 ? -15.238 -4.575 12.932 1.00 82.94 84 SER A O 1
ATOM 665 N N . LEU A 1 85 ? -16.182 -2.772 13.899 1.00 81.06 85 LEU A N 1
ATOM 666 C CA . LEU A 1 85 ? -15.508 -1.779 13.059 1.00 81.06 85 LEU A CA 1
ATOM 667 C C . LEU A 1 85 ? -13.978 -1.864 13.177 1.00 81.06 85 LEU A C 1
ATOM 669 O O . LEU A 1 85 ? -13.281 -1.838 12.166 1.00 81.06 85 LEU A O 1
ATOM 673 N N . MET A 1 86 ? -13.435 -2.008 14.392 1.00 78.44 86 MET A N 1
ATOM 674 C CA . MET A 1 86 ? -11.986 -2.174 14.577 1.00 78.44 86 MET A CA 1
ATOM 675 C C . MET A 1 86 ? -11.446 -3.432 13.886 1.00 78.44 86 MET A C 1
ATOM 677 O O . MET A 1 86 ? -10.385 -3.382 13.269 1.00 78.44 86 MET A O 1
ATOM 681 N N . ASN A 1 87 ? -12.191 -4.538 13.931 1.00 81.62 87 ASN A N 1
ATOM 682 C CA . ASN A 1 87 ? -11.794 -5.788 13.283 1.00 81.62 87 ASN A CA 1
ATOM 683 C C . ASN A 1 87 ? -11.836 -5.684 11.742 1.00 81.62 87 ASN A C 1
ATOM 685 O O . ASN A 1 87 ? -11.016 -6.279 11.044 1.00 81.62 87 ASN A O 1
ATOM 689 N N . GLU A 1 88 ? -12.773 -4.911 11.186 1.00 84.81 88 GLU A N 1
ATOM 690 C CA . GLU A 1 88 ? -12.795 -4.592 9.751 1.00 84.81 88 GLU A CA 1
ATOM 691 C C . GLU A 1 88 ? -11.612 -3.708 9.339 1.00 84.81 88 GLU A C 1
ATOM 693 O O . GLU A 1 88 ? -10.940 -4.007 8.350 1.00 84.81 88 GLU A O 1
ATOM 698 N N . LEU A 1 89 ? -11.302 -2.675 10.130 1.00 79.31 89 LEU A N 1
ATOM 699 C CA . LEU A 1 89 ? -10.158 -1.787 9.899 1.00 79.31 89 LEU A CA 1
ATOM 700 C C . LEU A 1 89 ? -8.824 -2.552 9.920 1.00 79.31 89 LEU A C 1
ATOM 702 O O . LEU A 1 89 ? -7.946 -2.279 9.101 1.00 79.31 89 LEU A O 1
ATOM 706 N N . GLU A 1 90 ? -8.673 -3.529 10.818 1.00 79.81 90 GLU A N 1
ATOM 707 C CA . GLU A 1 90 ? -7.481 -4.382 10.901 1.00 79.81 90 GLU A CA 1
ATOM 708 C C . GLU A 1 90 ? -7.320 -5.267 9.652 1.00 79.81 90 GLU A C 1
ATOM 710 O O . GLU A 1 90 ? -6.234 -5.328 9.068 1.00 79.81 90 GLU A O 1
ATOM 715 N N . LYS A 1 91 ? -8.414 -5.863 9.155 1.00 85.50 91 LYS A N 1
ATOM 716 C CA . LYS A 1 91 ? -8.408 -6.641 7.900 1.00 85.50 91 LYS A CA 1
ATOM 717 C C . LYS A 1 91 ? -8.040 -5.798 6.679 1.00 85.50 91 LYS A C 1
ATOM 719 O O . LYS A 1 91 ? -7.345 -6.284 5.781 1.00 85.50 91 LYS A O 1
ATOM 724 N N . ASP A 1 92 ? -8.506 -4.553 6.618 1.00 78.44 92 ASP A N 1
ATOM 725 C CA . ASP A 1 92 ? -8.151 -3.631 5.536 1.00 78.44 92 ASP A CA 1
ATOM 726 C C . ASP A 1 92 ? -6.663 -3.255 5.577 1.00 78.44 92 ASP A C 1
ATOM 728 O O . ASP A 1 92 ? -6.007 -3.193 4.532 1.00 78.44 92 ASP A O 1
ATOM 732 N N . LEU A 1 93 ? -6.102 -3.097 6.776 1.00 76.44 93 LEU A N 1
ATOM 733 C CA . LEU A 1 93 ? -4.668 -2.899 6.991 1.00 76.44 93 LEU A CA 1
ATOM 734 C C . LEU A 1 93 ? -3.851 -4.091 6.477 1.00 76.44 93 LEU A C 1
ATOM 736 O O . LEU A 1 93 ? -2.890 -3.910 5.730 1.00 76.44 93 LEU A O 1
ATOM 740 N N . ASP A 1 94 ? -4.269 -5.317 6.786 1.00 81.19 94 ASP A N 1
ATOM 741 C CA . ASP A 1 94 ? -3.606 -6.524 6.282 1.00 81.19 94 ASP A CA 1
ATOM 742 C C . ASP A 1 94 ? -3.645 -6.620 4.752 1.00 81.19 94 ASP A C 1
ATOM 744 O O . ASP A 1 94 ? -2.650 -6.986 4.108 1.00 81.19 94 ASP A O 1
ATOM 748 N N . ARG A 1 95 ? -4.774 -6.239 4.143 1.00 84.06 95 ARG A N 1
ATOM 749 C CA . ARG A 1 95 ? -4.918 -6.180 2.684 1.00 84.06 95 ARG A CA 1
ATOM 750 C C . ARG A 1 95 ? -3.961 -5.158 2.068 1.00 84.06 95 ARG A C 1
ATOM 752 O O . ARG A 1 95 ? -3.313 -5.461 1.062 1.00 84.06 95 ARG A O 1
ATOM 759 N N . HIS A 1 96 ? -3.852 -3.971 2.658 1.00 78.62 96 HIS A N 1
ATOM 760 C CA . HIS A 1 96 ? -2.924 -2.933 2.209 1.00 78.62 96 HIS A CA 1
ATOM 761 C C . HIS A 1 96 ? -1.464 -3.391 2.306 1.00 78.62 96 HIS A C 1
ATOM 763 O O . HIS A 1 96 ? -0.742 -3.330 1.304 1.00 78.62 96 HIS A O 1
ATOM 769 N N . ARG A 1 97 ? -1.063 -3.992 3.431 1.00 78.31 97 ARG A N 1
ATOM 770 C CA . ARG A 1 97 ? 0.277 -4.576 3.607 1.00 78.31 97 ARG A CA 1
ATOM 771 C C . ARG A 1 97 ? 0.586 -5.660 2.588 1.00 78.31 97 ARG A C 1
ATOM 773 O O . ARG A 1 97 ? 1.708 -5.753 2.083 1.00 78.31 97 ARG A O 1
ATOM 780 N N . PHE A 1 98 ? -0.385 -6.519 2.282 1.00 82.31 98 PHE A N 1
ATOM 781 C CA . PHE A 1 98 ? -0.222 -7.524 1.235 1.00 82.31 98 PHE A CA 1
ATOM 782 C C . PHE A 1 98 ? 0.038 -6.870 -0.127 1.00 82.31 98 PHE A C 1
ATOM 784 O O . PHE A 1 98 ? 0.961 -7.279 -0.838 1.00 82.31 98 PHE A O 1
ATOM 791 N N . LYS A 1 99 ? -0.718 -5.819 -0.466 1.00 78.94 99 LYS A N 1
ATOM 792 C CA . LYS A 1 99 ? -0.568 -5.114 -1.741 1.00 78.94 99 LYS A CA 1
ATOM 793 C C . LYS A 1 99 ? 0.763 -4.370 -1.849 1.00 78.94 99 LYS A C 1
ATOM 795 O O . LYS A 1 99 ? 1.409 -4.464 -2.887 1.00 78.94 99 LYS A O 1
ATOM 800 N N . ILE A 1 100 ? 1.231 -3.728 -0.777 1.00 74.19 100 ILE A N 1
ATOM 801 C CA . ILE A 1 100 ? 2.567 -3.109 -0.734 1.00 74.19 100 ILE A CA 1
ATOM 802 C C . ILE A 1 100 ? 3.650 -4.160 -0.999 1.00 74.19 100 ILE A C 1
ATOM 804 O O . ILE A 1 100 ? 4.503 -3.966 -1.863 1.00 74.19 100 ILE A O 1
ATOM 808 N N . ARG A 1 101 ? 3.590 -5.314 -0.321 1.00 77.44 101 ARG A N 1
ATOM 809 C CA . ARG A 1 101 ? 4.546 -6.415 -0.542 1.00 77.44 101 ARG A CA 1
ATOM 810 C C . ARG A 1 101 ? 4.499 -6.957 -1.969 1.00 77.44 101 ARG A C 1
ATOM 812 O O . ARG A 1 101 ? 5.529 -7.358 -2.507 1.00 77.44 101 ARG A O 1
ATOM 819 N N . GLN A 1 102 ? 3.321 -6.993 -2.587 1.00 81.56 102 GLN A N 1
ATOM 820 C CA . GLN A 1 102 ? 3.187 -7.336 -4.000 1.00 81.56 102 GLN A CA 1
ATOM 821 C C . GLN A 1 102 ? 3.881 -6.293 -4.888 1.00 81.56 102 GLN A C 1
ATOM 823 O O . GLN A 1 102 ? 4.737 -6.666 -5.685 1.00 81.56 102 GLN A O 1
ATOM 828 N N . ASN A 1 103 ? 3.587 -5.006 -4.700 1.00 75.75 103 ASN A N 1
ATOM 829 C CA . ASN A 1 103 ? 4.184 -3.924 -5.485 1.00 75.75 103 ASN A CA 1
ATOM 830 C C . ASN A 1 103 ? 5.718 -3.898 -5.354 1.00 75.75 103 ASN A C 1
ATOM 832 O O . ASN A 1 103 ? 6.416 -3.663 -6.337 1.00 75.75 103 ASN A O 1
ATOM 836 N N . CYS A 1 104 ? 6.261 -4.186 -4.165 1.00 73.19 104 CYS A N 1
ATOM 837 C CA . CYS A 1 104 ? 7.707 -4.304 -3.957 1.00 73.19 104 CYS A CA 1
ATOM 838 C C . CYS A 1 104 ? 8.330 -5.446 -4.771 1.00 73.19 104 CYS A C 1
ATOM 840 O O . CYS A 1 104 ? 9.399 -5.261 -5.348 1.00 73.19 104 CYS A O 1
ATOM 842 N N . ARG A 1 105 ? 7.665 -6.608 -4.844 1.00 78.38 105 ARG A N 1
ATOM 843 C CA . ARG A 1 105 ? 8.124 -7.735 -5.672 1.00 78.38 105 ARG A CA 1
ATOM 844 C C . ARG A 1 105 ? 8.089 -7.384 -7.155 1.00 78.38 105 ARG A C 1
ATOM 846 O O . ARG A 1 105 ? 9.085 -7.572 -7.837 1.00 78.38 105 ARG A O 1
ATOM 853 N N . GLU A 1 106 ? 7.007 -6.764 -7.621 1.00 81.62 106 GLU A N 1
ATOM 854 C CA . GLU A 1 106 ? 6.899 -6.314 -9.015 1.00 81.62 106 GLU A CA 1
ATOM 855 C C . GLU A 1 106 ? 7.985 -5.287 -9.381 1.00 81.62 106 GLU A C 1
ATOM 857 O O . GLU A 1 106 ? 8.550 -5.344 -10.473 1.00 81.62 106 GLU A O 1
ATOM 862 N N . LEU A 1 107 ? 8.323 -4.371 -8.465 1.00 73.12 107 LEU A N 1
ATOM 863 C CA . LEU A 1 107 ? 9.431 -3.427 -8.647 1.00 73.12 107 LEU A CA 1
ATOM 864 C C . LEU A 1 107 ? 10.795 -4.125 -8.705 1.00 73.12 107 LEU A C 1
ATOM 866 O O . LEU A 1 107 ? 11.623 -3.736 -9.529 1.00 73.12 107 LEU A O 1
ATOM 870 N N . ALA A 1 108 ? 11.033 -5.130 -7.859 1.00 74.06 108 ALA A N 1
ATOM 871 C CA . ALA A 1 108 ? 12.266 -5.914 -7.879 1.00 74.06 108 ALA A CA 1
ATOM 872 C C . ALA A 1 108 ? 12.407 -6.695 -9.196 1.00 74.06 108 ALA A C 1
ATOM 874 O O . ALA A 1 108 ? 13.439 -6.593 -9.853 1.00 74.06 108 ALA A O 1
ATOM 875 N N . ASP A 1 109 ? 11.338 -7.358 -9.645 1.00 79.25 109 ASP A N 1
ATOM 876 C CA . ASP A 1 109 ? 11.302 -8.087 -10.920 1.00 79.25 109 ASP A CA 1
ATOM 877 C C . ASP A 1 109 ? 11.483 -7.152 -12.127 1.00 79.25 109 ASP A C 1
ATOM 879 O O . ASP A 1 109 ? 12.011 -7.534 -13.173 1.00 79.25 109 ASP A O 1
ATOM 883 N N . LEU A 1 110 ? 10.989 -5.912 -12.041 1.00 72.44 110 LEU A N 1
ATOM 884 C CA . LEU A 1 110 ? 11.241 -4.889 -13.058 1.00 72.44 110 LEU A CA 1
ATOM 885 C C . LEU A 1 110 ? 12.701 -4.432 -13.057 1.00 72.44 110 LEU A C 1
ATOM 887 O O . LEU A 1 110 ? 13.243 -4.180 -14.128 1.00 72.44 110 LEU A O 1
ATOM 891 N N . LEU A 1 111 ? 13.331 -4.302 -11.889 1.00 70.31 111 LEU A N 1
ATOM 892 C CA . LEU A 1 111 ? 14.736 -3.918 -11.786 1.00 70.31 111 LEU A CA 1
ATOM 893 C C . LEU A 1 111 ? 15.653 -5.004 -12.363 1.00 70.31 111 LEU A C 1
ATOM 895 O O . LEU A 1 111 ? 16.533 -4.679 -13.155 1.00 70.31 111 LEU A O 1
ATOM 899 N N . ASP A 1 112 ? 15.403 -6.270 -12.026 1.00 74.19 112 ASP A N 1
ATOM 900 C CA . ASP A 1 112 ? 16.166 -7.429 -12.509 1.00 74.19 112 ASP A CA 1
ATOM 901 C C . ASP A 1 112 ? 16.149 -7.508 -14.045 1.00 74.19 112 ASP A C 1
ATOM 903 O O . ASP A 1 112 ? 17.190 -7.464 -14.694 1.00 74.19 112 ASP A O 1
ATOM 907 N N . ARG A 1 113 ? 14.957 -7.416 -14.654 1.00 73.62 113 ARG A N 1
ATOM 908 C CA . ARG A 1 113 ? 14.769 -7.423 -16.121 1.00 73.62 113 ARG A CA 1
ATOM 909 C C . ARG A 1 113 ? 15.407 -6.255 -16.875 1.00 73.62 113 ARG A C 1
ATOM 911 O O . ARG A 1 113 ? 15.435 -6.271 -18.106 1.00 73.62 113 ARG A O 1
ATOM 918 N N . HIS A 1 114 ? 15.820 -5.204 -16.176 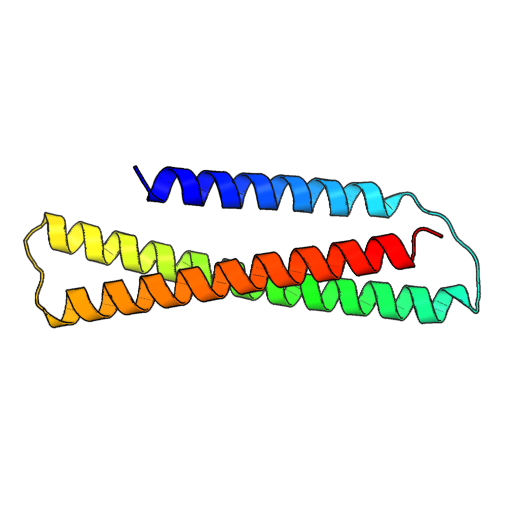1.00 63.25 114 HIS A N 1
ATOM 919 C CA . HIS A 1 114 ? 16.438 -4.020 -16.772 1.00 63.25 114 HIS A CA 1
ATOM 920 C C . HIS A 1 114 ? 17.895 -3.812 -16.339 1.00 63.25 114 HIS A C 1
ATOM 922 O O . HIS A 1 114 ? 18.476 -2.788 -16.704 1.00 63.25 114 HIS A O 1
ATOM 928 N N . SER A 1 115 ? 18.459 -4.746 -15.565 1.00 57.25 115 SER A N 1
ATOM 929 C CA . SER A 1 115 ? 19.864 -4.735 -15.138 1.00 57.25 115 SER A CA 1
ATOM 930 C C . SER A 1 115 ? 20.786 -5.580 -16.036 1.00 57.25 115 SER A C 1
ATOM 932 O O . SER A 1 115 ? 22.002 -5.474 -15.877 1.00 57.25 115 SER A O 1
ATOM 934 N N . ASP A 1 116 ? 20.222 -6.342 -16.982 1.00 46.78 116 ASP A N 1
ATOM 935 C CA . ASP A 1 116 ? 20.914 -7.000 -18.110 1.00 46.78 116 ASP A CA 1
ATOM 936 C C . ASP A 1 116 ? 21.084 -6.056 -19.319 1.00 46.78 116 ASP A C 1
ATOM 938 O O . ASP A 1 116 ? 22.145 -6.118 -19.987 1.00 46.78 116 ASP A O 1
#